Protein AF-A0AA90QNB9-F1 (afdb_monomer_lite)

Radius of gyration: 23.27 Å; chains: 1; bounding box: 8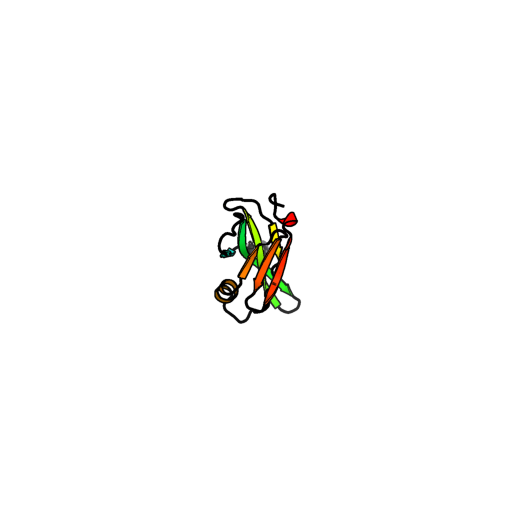8×37×35 Å

Structure (mmCIF, N/CA/C/O backbone):
data_AF-A0AA90QNB9-F1
#
_entry.id   AF-A0AA90QNB9-F1
#
loop_
_atom_site.group_PDB
_atom_site.id
_atom_site.type_symbol
_atom_site.label_atom_id
_atom_site.label_alt_id
_atom_site.label_comp_id
_atom_site.label_asym_id
_atom_site.label_entity_id
_atom_site.label_seq_id
_atom_site.pdbx_PDB_ins_code
_atom_site.Cartn_x
_atom_site.Cartn_y
_atom_site.Cartn_z
_atom_site.occupancy
_atom_site.B_iso_or_equiv
_atom_site.auth_seq_id
_atom_site.auth_comp_id
_atom_site.auth_asym_id
_atom_site.auth_atom_id
_atom_site.pdbx_PDB_model_num
ATOM 1 N N . MET A 1 1 ? 75.273 27.248 4.780 1.00 40.44 1 MET A N 1
ATOM 2 C CA . MET A 1 1 ? 73.984 27.645 4.166 1.00 40.44 1 MET A CA 1
ATOM 3 C C . MET A 1 1 ? 73.205 26.392 3.798 1.00 40.44 1 MET A C 1
ATOM 5 O O . MET A 1 1 ? 73.800 25.437 3.323 1.00 40.44 1 MET A O 1
ATOM 9 N N . MET A 1 2 ? 71.912 26.392 4.125 1.00 43.75 2 MET A N 1
ATOM 10 C CA . MET A 1 2 ? 70.961 25.273 4.073 1.00 43.75 2 MET A CA 1
ATOM 11 C C . MET A 1 2 ? 70.727 24.710 2.665 1.00 43.75 2 MET A C 1
ATOM 13 O O . MET A 1 2 ? 70.849 25.446 1.691 1.00 43.75 2 MET A O 1
ATOM 17 N N . LYS A 1 3 ? 70.222 23.468 2.604 1.00 43.78 3 LYS A N 1
ATOM 18 C CA . LYS A 1 3 ? 68.955 23.118 1.923 1.00 43.78 3 LYS A CA 1
ATOM 19 C C . LYS A 1 3 ? 68.467 21.747 2.426 1.00 43.78 3 LYS A C 1
ATOM 21 O O . LYS A 1 3 ? 69.082 20.724 2.158 1.00 43.78 3 LYS A O 1
ATOM 26 N N . ARG A 1 4 ? 67.392 21.750 3.225 1.00 51.00 4 ARG A N 1
ATOM 27 C CA . ARG A 1 4 ? 66.659 20.547 3.667 1.00 51.00 4 ARG A CA 1
ATOM 28 C C . ARG A 1 4 ? 65.752 20.067 2.521 1.00 51.00 4 ARG A C 1
ATOM 30 O O . ARG A 1 4 ? 65.168 20.931 1.865 1.00 51.00 4 ARG A O 1
ATOM 37 N N . PRO A 1 5 ? 65.588 18.754 2.286 1.00 48.78 5 PRO A N 1
ATOM 38 C CA . PRO A 1 5 ? 64.623 18.264 1.314 1.00 48.78 5 PRO A CA 1
ATOM 39 C C . PRO A 1 5 ? 63.196 18.415 1.855 1.00 48.78 5 PRO A C 1
ATOM 41 O O . PRO A 1 5 ? 62.903 18.132 3.017 1.00 48.78 5 PRO A O 1
ATOM 44 N N . PHE A 1 6 ? 62.328 1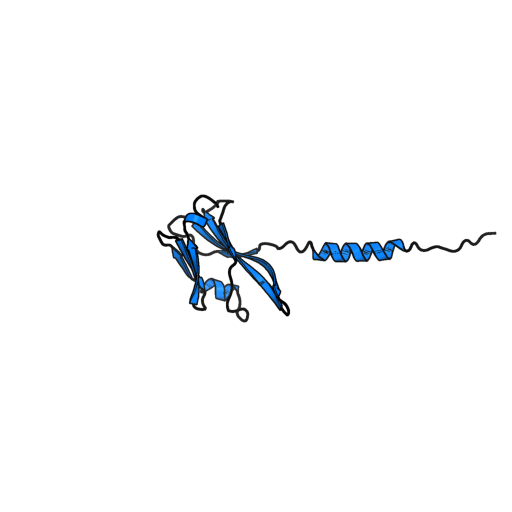8.918 0.986 1.00 46.88 6 PHE A N 1
ATOM 45 C CA . PHE A 1 6 ? 60.920 19.195 1.225 1.00 46.88 6 PHE A CA 1
ATOM 46 C C . PHE A 1 6 ? 60.151 17.863 1.221 1.00 46.88 6 PHE A C 1
ATOM 48 O O . PHE A 1 6 ? 59.871 17.302 0.164 1.00 46.88 6 PHE A O 1
ATOM 55 N N . LEU A 1 7 ? 59.859 17.318 2.403 1.00 48.59 7 LEU A N 1
ATOM 56 C CA . LEU A 1 7 ? 58.934 16.195 2.562 1.00 48.59 7 LEU A CA 1
ATOM 57 C C . LEU A 1 7 ? 57.505 16.729 2.410 1.00 48.59 7 LEU A C 1
ATOM 59 O O . LEU A 1 7 ? 56.954 17.321 3.336 1.00 48.59 7 LEU A O 1
ATOM 63 N N . LEU A 1 8 ? 56.914 16.539 1.230 1.00 53.34 8 LEU A N 1
ATOM 64 C CA . LEU A 1 8 ? 55.466 16.644 1.055 1.00 53.34 8 LEU A CA 1
ATOM 65 C C . LEU A 1 8 ? 54.805 15.542 1.901 1.00 53.34 8 LEU A C 1
ATOM 67 O O . LEU A 1 8 ? 55.194 14.377 1.777 1.00 53.34 8 LEU A O 1
ATOM 71 N N . PRO A 1 9 ? 53.840 15.862 2.777 1.00 49.28 9 PRO A N 1
ATOM 72 C CA . PRO A 1 9 ? 53.245 14.857 3.635 1.00 49.28 9 PRO A CA 1
ATOM 73 C C . PRO A 1 9 ? 52.296 13.984 2.806 1.00 49.28 9 PRO A C 1
ATOM 75 O O . PRO A 1 9 ? 51.305 14.456 2.252 1.00 49.28 9 PRO A O 1
ATOM 78 N N . LEU A 1 10 ? 52.588 12.683 2.772 1.00 47.31 10 LEU A N 1
ATOM 79 C CA . LEU A 1 10 ? 51.788 11.607 2.169 1.00 47.31 10 LEU A CA 1
ATOM 80 C C . LEU A 1 10 ? 50.354 11.491 2.750 1.00 47.31 10 LEU A C 1
ATOM 82 O O . LEU A 1 10 ? 49.588 10.614 2.359 1.00 47.31 10 LEU A O 1
ATOM 86 N N . SER A 1 11 ? 49.986 12.348 3.705 1.00 48.25 11 SER A N 1
ATOM 87 C CA . SER A 1 11 ? 48.723 12.313 4.441 1.00 48.25 11 SER A CA 1
ATOM 88 C C . SER A 1 11 ? 47.536 12.919 3.688 1.00 48.25 11 SER A C 1
ATOM 90 O O . SER A 1 11 ? 46.397 12.618 4.039 1.00 48.25 11 SER A O 1
ATOM 92 N N . SER A 1 12 ? 47.750 13.729 2.642 1.00 48.53 12 SER A N 1
ATOM 93 C CA . SER A 1 12 ? 46.632 14.336 1.898 1.00 48.53 12 SER A CA 1
ATOM 94 C C . SER A 1 12 ? 45.938 13.366 0.936 1.00 48.53 12 SER A C 1
ATOM 96 O O . SER A 1 12 ? 44.748 13.526 0.669 1.00 48.53 12 SER A O 1
ATOM 98 N N . LEU A 1 13 ? 46.632 12.323 0.462 1.00 44.88 13 LEU A N 1
ATOM 99 C CA . LEU A 1 13 ? 46.058 11.362 -0.487 1.00 44.88 13 LEU A CA 1
ATOM 100 C C . LEU A 1 13 ? 45.121 10.344 0.187 1.00 44.88 13 LEU A C 1
ATOM 102 O O . LEU A 1 13 ? 44.134 9.931 -0.416 1.00 44.88 13 LEU A O 1
ATOM 106 N N . LEU A 1 14 ? 45.379 9.976 1.449 1.00 45.31 14 LEU A N 1
ATOM 107 C CA . LEU A 1 14 ? 44.490 9.081 2.207 1.00 45.31 14 LEU A CA 1
ATOM 108 C C . LEU A 1 14 ? 43.213 9.787 2.689 1.00 45.31 14 LEU A C 1
ATOM 110 O O . LEU A 1 14 ? 42.161 9.156 2.790 1.00 45.31 14 LEU A O 1
ATOM 114 N N . ALA A 1 15 ? 43.285 11.094 2.958 1.00 48.41 15 ALA A N 1
ATOM 115 C CA . ALA A 1 15 ? 42.134 11.871 3.413 1.00 48.41 15 ALA A CA 1
ATOM 116 C C . ALA A 1 15 ? 41.068 12.037 2.314 1.00 48.41 15 ALA A C 1
ATOM 118 O O . ALA A 1 15 ? 39.877 11.970 2.606 1.00 48.41 15 ALA A O 1
ATOM 119 N N . GLY A 1 16 ? 41.468 12.176 1.044 1.00 45.53 16 GLY A N 1
ATOM 120 C CA . GLY A 1 16 ? 40.521 12.253 -0.077 1.00 45.53 16 GLY A CA 1
ATOM 121 C C . GLY A 1 16 ? 39.765 10.943 -0.336 1.00 45.53 16 GLY A C 1
ATOM 122 O O . GLY A 1 16 ? 38.595 10.965 -0.713 1.00 45.53 16 GLY A O 1
ATOM 123 N N . LEU A 1 17 ? 40.403 9.798 -0.075 1.00 45.59 17 LEU A N 1
ATOM 124 C CA . LEU A 1 17 ? 39.829 8.479 -0.352 1.00 45.59 17 LEU A CA 1
ATOM 125 C C . LEU A 1 17 ? 38.803 8.054 0.716 1.00 45.59 17 LEU A C 1
ATOM 127 O O . LEU A 1 17 ? 37.800 7.427 0.388 1.00 45.59 17 LEU A O 1
ATOM 131 N N . LEU A 1 18 ? 38.982 8.479 1.972 1.00 45.94 18 LEU A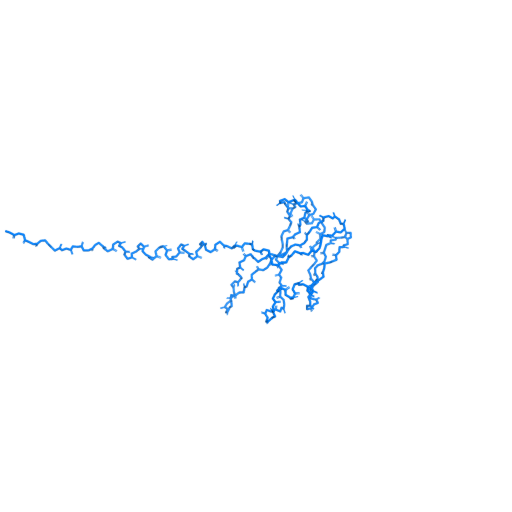 N 1
ATOM 132 C CA . LEU A 1 18 ? 38.006 8.243 3.046 1.00 45.94 18 LEU A CA 1
ATOM 133 C C . LEU A 1 18 ? 36.766 9.146 2.948 1.00 45.94 18 LEU A C 1
ATOM 135 O O . LEU A 1 18 ? 35.664 8.704 3.272 1.00 45.94 18 LEU A O 1
ATOM 139 N N . VAL A 1 19 ? 36.909 10.379 2.449 1.00 49.00 19 VAL A N 1
ATOM 140 C CA . VAL A 1 19 ? 35.759 11.277 2.226 1.00 49.00 19 VAL A CA 1
ATOM 141 C C . VAL A 1 19 ? 34.884 10.774 1.072 1.00 49.00 19 VAL A C 1
ATOM 143 O O . VAL A 1 19 ? 33.659 10.835 1.167 1.00 49.00 19 VAL A O 1
ATOM 146 N N . GLY A 1 20 ? 35.484 10.190 0.027 1.00 42.50 20 GLY A N 1
ATOM 147 C CA . GLY A 1 20 ? 34.743 9.572 -1.077 1.00 42.50 20 GLY A CA 1
ATOM 148 C C . GLY A 1 20 ? 33.899 8.365 -0.652 1.00 42.50 20 GLY A C 1
ATOM 149 O O . GLY A 1 20 ? 32.754 8.244 -1.075 1.00 42.50 20 GLY A O 1
ATOM 150 N N . VAL A 1 21 ? 34.414 7.504 0.233 1.00 45.44 21 VAL A N 1
ATOM 151 C CA . VAL A 1 21 ? 33.674 6.318 0.712 1.00 45.44 21 VAL A CA 1
ATOM 152 C C . VAL A 1 21 ? 32.542 6.704 1.674 1.00 45.44 21 VAL A C 1
ATOM 154 O O . VAL A 1 21 ? 31.468 6.107 1.628 1.00 45.44 21 VAL A O 1
ATOM 157 N N . MET A 1 22 ? 32.724 7.752 2.485 1.00 41.56 22 MET A N 1
ATOM 158 C CA . MET A 1 22 ? 31.668 8.255 3.376 1.00 41.56 22 MET A CA 1
ATOM 159 C C . MET A 1 22 ? 30.557 8.995 2.615 1.00 41.56 22 MET A C 1
ATOM 161 O O . MET A 1 22 ? 29.388 8.870 2.976 1.00 41.56 22 MET A O 1
ATOM 165 N N . ALA A 1 23 ? 30.877 9.707 1.529 1.00 42.03 23 ALA A N 1
ATOM 166 C CA . ALA A 1 23 ? 29.867 10.364 0.694 1.00 42.03 23 ALA A CA 1
ATOM 167 C C . ALA A 1 23 ? 28.918 9.365 -0.000 1.00 42.03 23 ALA A C 1
ATOM 169 O O . ALA A 1 23 ? 27.766 9.700 -0.256 1.00 42.03 23 ALA A O 1
ATOM 170 N N . VAL A 1 24 ? 29.368 8.128 -0.242 1.00 42.66 24 VAL A N 1
ATOM 171 C CA . VAL A 1 24 ? 28.544 7.055 -0.830 1.00 42.66 24 VAL A CA 1
ATOM 172 C C . VAL A 1 24 ? 27.576 6.440 0.193 1.00 42.66 24 VAL A C 1
ATOM 174 O O . VAL A 1 24 ? 26.525 5.935 -0.189 1.00 42.66 24 VAL A O 1
ATOM 177 N N . TRP A 1 25 ? 27.870 6.508 1.496 1.00 37.16 25 TRP A N 1
ATOM 178 C CA . TRP A 1 25 ? 26.976 5.988 2.544 1.00 37.16 25 TRP A CA 1
ATOM 179 C C . TRP A 1 25 ? 25.949 7.012 3.037 1.00 37.16 25 TRP A C 1
ATOM 181 O O . TRP A 1 25 ? 24.882 6.629 3.509 1.00 37.16 25 TRP A O 1
ATOM 191 N N . PHE A 1 26 ? 26.229 8.309 2.874 1.00 35.50 26 PHE A N 1
ATOM 192 C CA . PHE A 1 26 ? 25.276 9.392 3.141 1.00 35.50 26 PHE A CA 1
ATOM 193 C C . PHE A 1 26 ? 24.410 9.769 1.935 1.00 35.50 26 PHE A C 1
ATOM 195 O O . PHE A 1 26 ? 23.706 10.781 1.987 1.00 35.50 26 PHE A O 1
ATOM 202 N N . SER A 1 27 ? 24.329 8.919 0.904 1.00 36.91 27 SER A N 1
ATOM 203 C CA . SER A 1 27 ? 23.075 8.782 0.157 1.00 36.91 27 SER A CA 1
ATOM 204 C C . SER A 1 27 ? 22.034 8.182 1.099 1.00 36.91 27 SER A C 1
ATOM 206 O O . SER A 1 27 ? 21.637 7.027 0.988 1.00 36.91 27 SER A O 1
ATOM 208 N N . VAL A 1 28 ? 21.646 9.002 2.079 1.00 45.50 28 VAL A N 1
ATOM 209 C CA . VAL A 1 28 ? 20.396 8.961 2.809 1.00 45.50 28 VAL A CA 1
ATOM 210 C C . VAL A 1 28 ? 19.375 8.473 1.806 1.00 45.50 28 VAL A C 1
ATOM 212 O O . VAL A 1 28 ? 19.111 9.165 0.823 1.00 45.50 28 VAL A O 1
ATOM 215 N N . SER A 1 29 ? 18.878 7.258 2.018 1.00 49.12 29 SER A N 1
ATOM 216 C CA . SER A 1 29 ? 17.653 6.771 1.410 1.00 49.12 29 SER A CA 1
ATOM 217 C C . SER A 1 29 ? 16.584 7.816 1.692 1.00 49.12 29 SER A C 1
ATOM 219 O O . SER A 1 29 ? 15.943 7.794 2.741 1.00 49.12 29 SER A O 1
ATOM 221 N N . GLN A 1 30 ? 16.478 8.820 0.826 1.00 54.38 30 GLN A N 1
ATOM 222 C CA . GLN A 1 30 ? 15.467 9.843 0.947 1.00 54.38 30 GLN A CA 1
ATOM 223 C C . GLN A 1 30 ? 14.164 9.126 0.657 1.00 54.38 30 GLN A C 1
ATOM 225 O O . GLN A 1 30 ? 13.883 8.783 -0.484 1.00 54.38 30 GLN A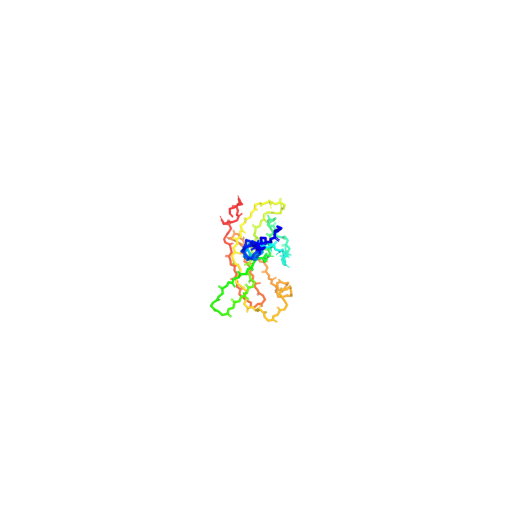 O 1
ATOM 230 N N . THR A 1 31 ? 13.413 8.849 1.717 1.00 64.06 31 THR A N 1
ATOM 231 C CA . THR A 1 31 ? 12.057 8.335 1.623 1.00 64.06 31 THR A CA 1
ATOM 232 C C . THR A 1 31 ? 11.207 9.401 0.945 1.00 64.06 31 THR A C 1
ATOM 234 O O . THR A 1 31 ? 10.770 10.352 1.595 1.00 64.06 31 THR A O 1
ATOM 237 N N . GLN A 1 32 ? 11.024 9.286 -0.367 1.00 70.06 32 GLN A N 1
ATOM 238 C CA . GLN A 1 32 ? 10.240 10.239 -1.145 1.00 70.06 32 GLN A CA 1
ATOM 239 C C . GLN A 1 32 ? 8.839 9.666 -1.388 1.00 70.06 32 GLN A C 1
ATOM 241 O O . GLN A 1 32 ? 8.718 8.523 -1.837 1.00 70.06 32 GLN A O 1
ATOM 246 N N . PRO A 1 33 ? 7.762 10.412 -1.080 1.00 75.06 33 PRO A N 1
ATOM 247 C CA . PRO A 1 33 ? 6.418 9.989 -1.436 1.00 75.06 33 PRO A CA 1
ATOM 248 C C . PRO A 1 33 ? 6.244 10.087 -2.951 1.00 75.06 33 PRO A C 1
ATOM 250 O O . PRO A 1 33 ? 6.323 11.171 -3.524 1.00 75.06 33 PRO A O 1
ATOM 253 N N . VAL A 1 34 ? 5.991 8.949 -3.590 1.00 80.56 34 VAL A N 1
ATOM 254 C CA . VAL A 1 34 ? 5.801 8.852 -5.046 1.00 80.56 34 VAL A CA 1
ATOM 255 C C . VAL A 1 34 ? 4.327 8.975 -5.401 1.00 80.56 34 VAL A C 1
ATOM 257 O O . VAL A 1 34 ? 3.960 9.605 -6.388 1.00 80.56 34 VAL A O 1
ATOM 260 N N . ALA A 1 35 ? 3.461 8.413 -4.560 1.00 78.56 35 ALA A N 1
ATOM 261 C CA . ALA A 1 35 ? 2.022 8.535 -4.705 1.00 78.56 35 ALA A CA 1
ATOM 262 C C . ALA A 1 35 ? 1.344 8.513 -3.335 1.00 78.56 35 ALA A C 1
ATOM 264 O O . ALA A 1 35 ? 1.679 7.701 -2.473 1.00 78.56 35 ALA A O 1
ATOM 265 N N . SER A 1 36 ? 0.351 9.379 -3.158 1.00 73.62 36 SER A N 1
ATOM 266 C CA . SER A 1 36 ? -0.596 9.300 -2.048 1.00 73.62 36 SER A CA 1
ATOM 267 C C . SER A 1 36 ? -1.963 8.998 -2.626 1.00 73.62 36 SER A C 1
ATOM 269 O O . SER A 1 36 ? -2.483 9.760 -3.442 1.00 73.62 36 SER A O 1
ATOM 271 N N . LEU A 1 37 ? -2.523 7.863 -2.228 1.00 78.25 37 LEU A N 1
ATOM 272 C CA . LEU A 1 37 ? -3.827 7.420 -2.697 1.00 78.25 37 LEU A CA 1
ATOM 273 C C . LEU A 1 37 ? -4.920 8.092 -1.846 1.00 78.25 37 LEU A C 1
ATOM 275 O O . LEU A 1 37 ? -4.645 8.524 -0.718 1.00 78.25 37 LEU A O 1
ATOM 279 N N . PRO A 1 38 ? -6.154 8.227 -2.366 1.00 76.31 38 PRO A N 1
ATOM 280 C CA . PRO A 1 38 ? -7.248 8.845 -1.628 1.00 76.31 38 PRO A CA 1
ATOM 281 C C . PRO A 1 38 ? -7.447 8.198 -0.253 1.00 76.31 38 PRO A C 1
ATOM 283 O O . PRO A 1 38 ? -7.284 6.987 -0.093 1.00 76.31 38 PRO A O 1
ATOM 286 N N . ALA A 1 39 ? -7.825 9.007 0.739 1.00 76.88 39 ALA A N 1
ATOM 287 C CA . ALA A 1 39 ? -8.113 8.499 2.074 1.00 76.88 39 ALA A CA 1
ATOM 288 C C . ALA A 1 39 ? -9.261 7.479 2.035 1.00 76.88 39 ALA A C 1
ATOM 290 O O . ALA A 1 39 ? -10.285 7.694 1.381 1.00 76.88 39 ALA A O 1
ATOM 291 N N . LEU A 1 40 ? -9.087 6.378 2.762 1.00 86.81 40 LEU A N 1
ATOM 292 C CA . LEU A 1 40 ? -10.074 5.311 2.868 1.00 86.81 40 LEU A CA 1
ATOM 293 C C . LEU A 1 40 ? -11.213 5.712 3.811 1.00 86.81 40 LEU A C 1
ATOM 295 O O . LEU A 1 40 ? -11.074 6.616 4.639 1.00 86.81 40 LEU A O 1
ATOM 299 N N . LYS A 1 41 ? -12.348 5.007 3.717 1.00 86.06 41 LYS A N 1
ATOM 300 C CA . LYS A 1 41 ? -13.547 5.283 4.534 1.00 86.06 41 LYS A CA 1
ATOM 301 C C . LYS A 1 41 ? -13.263 5.191 6.035 1.00 86.06 41 LYS A C 1
ATOM 303 O O . LYS A 1 41 ? -13.883 5.897 6.822 1.00 86.06 41 LYS A O 1
ATOM 308 N N . SER A 1 42 ? -12.317 4.348 6.427 1.00 85.88 42 SER A N 1
ATOM 309 C CA . SER A 1 42 ? -11.858 4.188 7.807 1.00 85.88 42 SER A CA 1
ATOM 310 C C . SER A 1 42 ? -10.936 5.294 8.330 1.00 85.88 42 SER A C 1
ATOM 312 O O . SER A 1 42 ? -10.566 5.258 9.502 1.00 85.88 42 SER A O 1
ATOM 314 N N . GLY A 1 43 ? -10.535 6.253 7.492 1.00 88.69 43 GLY A N 1
ATOM 315 C CA . GLY A 1 43 ? -9.596 7.315 7.860 1.00 88.69 43 GLY A CA 1
ATOM 316 C C . GLY A 1 43 ? -8.118 6.927 7.753 1.00 88.69 43 GLY A C 1
ATOM 317 O O . GLY A 1 43 ? -7.261 7.746 8.090 1.00 88.69 43 GLY A O 1
ATOM 318 N N . TYR A 1 44 ? -7.807 5.719 7.271 1.00 90.25 44 TYR A N 1
ATOM 319 C CA . TYR A 1 44 ? -6.443 5.346 6.896 1.00 90.25 44 TYR A CA 1
ATOM 320 C C . TYR A 1 44 ? -6.070 5.925 5.527 1.00 90.25 44 TYR A C 1
ATOM 322 O O . TYR A 1 44 ? -6.902 6.055 4.625 1.00 90.25 44 TYR A O 1
ATOM 330 N N . THR A 1 45 ? -4.797 6.2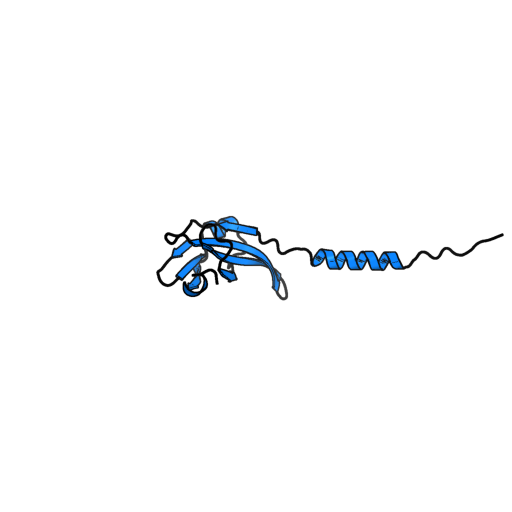52 5.371 1.00 90.62 45 THR A N 1
ATOM 331 C CA . THR A 1 45 ? -4.168 6.680 4.126 1.00 90.62 45 THR A CA 1
ATOM 332 C C . THR A 1 45 ? -3.157 5.639 3.681 1.00 90.62 45 THR A C 1
ATOM 334 O O . THR A 1 45 ? -2.468 5.044 4.511 1.00 90.62 45 THR A O 1
ATOM 337 N N . VAL A 1 46 ? -3.071 5.440 2.368 1.00 91.25 46 VAL A N 1
ATOM 338 C CA . VAL A 1 46 ? -2.081 4.568 1.737 1.00 91.25 46 VAL A CA 1
ATOM 339 C C . VAL A 1 46 ? -1.149 5.444 0.911 1.00 91.25 46 VAL A C 1
ATOM 341 O O . VAL A 1 46 ? -1.582 6.109 -0.033 1.00 91.25 46 VAL A O 1
ATOM 344 N N . SER A 1 47 ? 0.125 5.452 1.280 1.00 90.25 47 SER A N 1
ATOM 345 C CA . SER A 1 47 ? 1.179 6.175 0.572 1.00 90.25 47 SER A CA 1
ATOM 346 C C . SER A 1 47 ? 2.214 5.194 0.050 1.00 90.25 47 SER A C 1
ATOM 348 O O . SER A 1 47 ? 2.523 4.199 0.700 1.00 90.25 47 SER A O 1
ATOM 350 N N . ILE A 1 48 ? 2.761 5.488 -1.120 1.00 90.44 48 ILE A N 1
ATOM 351 C CA . ILE A 1 48 ? 3.844 4.724 -1.725 1.00 90.44 48 ILE A CA 1
ATOM 352 C C . ILE A 1 48 ? 5.108 5.555 -1.609 1.00 90.44 48 ILE A C 1
ATOM 354 O O . ILE A 1 48 ? 5.141 6.718 -2.018 1.00 90.44 48 ILE A O 1
ATOM 358 N N . LEU A 1 49 ? 6.127 4.951 -1.018 1.00 89.12 49 LEU A N 1
ATOM 359 C CA . LEU A 1 49 ? 7.393 5.583 -0.699 1.00 89.12 49 LEU A CA 1
ATOM 360 C C . LEU A 1 49 ? 8.501 4.912 -1.499 1.00 89.12 49 LEU A C 1
ATOM 362 O O . LEU A 1 49 ? 8.590 3.686 -1.506 1.00 89.12 49 LEU A O 1
ATOM 366 N N . GLU A 1 50 ? 9.366 5.699 -2.124 1.00 87.62 50 GLU A N 1
ATOM 367 C CA . GLU A 1 50 ? 10.646 5.214 -2.632 1.00 87.62 50 GLU A CA 1
ATOM 368 C C . GLU A 1 50 ? 11.669 5.302 -1.501 1.00 87.62 50 GLU A C 1
ATOM 370 O O . GLU A 1 50 ? 11.941 6.387 -0.998 1.00 87.62 50 GLU A O 1
ATOM 375 N N . THR A 1 51 ? 12.193 4.166 -1.044 1.00 84.19 51 THR A N 1
ATOM 376 C CA . THR A 1 51 ? 13.012 4.069 0.179 1.00 84.19 51 THR A CA 1
ATOM 377 C C . THR A 1 51 ? 14.482 3.756 -0.108 1.00 84.19 51 THR A C 1
ATOM 379 O O . THR A 1 51 ? 15.201 3.270 0.768 1.00 84.19 51 THR A O 1
ATOM 382 N N . GLY A 1 52 ? 14.937 3.973 -1.341 1.00 82.06 52 GLY A N 1
ATOM 383 C CA . GLY A 1 52 ? 16.311 3.726 -1.781 1.00 82.06 52 GLY A CA 1
ATOM 384 C C . GLY A 1 52 ? 16.390 2.679 -2.884 1.00 82.06 52 GLY A C 1
ATOM 385 O O . GLY A 1 52 ? 15.483 2.570 -3.700 1.00 82.06 52 GLY A O 1
ATOM 386 N N . THR A 1 53 ? 17.466 1.892 -2.897 1.00 79.94 53 THR A N 1
ATOM 387 C CA . THR A 1 53 ? 17.797 0.999 -4.018 1.00 79.94 53 THR A CA 1
ATOM 388 C C . THR A 1 53 ? 17.937 -0.445 -3.551 1.00 79.94 53 THR A C 1
ATOM 390 O O . THR A 1 53 ? 18.656 -0.743 -2.597 1.00 79.94 53 THR A O 1
ATOM 393 N N . LYS A 1 54 ? 17.273 -1.370 -4.241 1.00 74.75 54 LYS A N 1
ATOM 394 C CA . LYS A 1 54 ? 17.494 -2.809 -4.126 1.00 74.75 54 LYS A CA 1
ATOM 395 C C . LYS A 1 54 ? 18.627 -3.214 -5.072 1.00 74.75 54 LYS A C 1
ATOM 397 O O . LYS A 1 54 ? 18.549 -2.983 -6.277 1.00 74.75 54 LYS A O 1
ATOM 402 N N . VAL A 1 55 ? 19.673 -3.822 -4.514 1.00 70.69 55 VAL A N 1
ATOM 403 C CA . VAL A 1 55 ? 20.832 -4.317 -5.270 1.00 70.69 55 VAL A CA 1
ATOM 404 C C . VAL A 1 55 ? 20.643 -5.807 -5.556 1.00 70.69 55 VAL A C 1
ATOM 406 O O . VAL A 1 55 ? 20.507 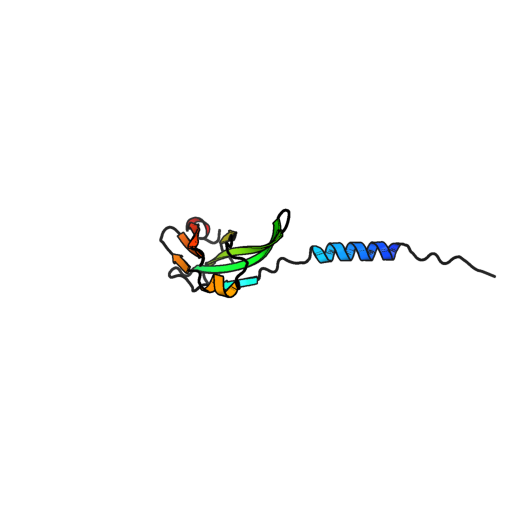-6.609 -4.632 1.00 70.69 55 VAL A O 1
ATOM 409 N N . GLY A 1 56 ? 20.605 -6.172 -6.835 1.00 68.62 56 GLY A N 1
ATOM 410 C CA . GLY A 1 56 ? 20.678 -7.548 -7.324 1.00 68.62 56 GLY A CA 1
ATOM 411 C C . GLY A 1 56 ? 22.035 -7.838 -7.972 1.00 68.62 56 GLY A C 1
ATOM 412 O O . GLY A 1 56 ? 22.830 -6.930 -8.193 1.00 68.62 56 GLY A O 1
ATOM 413 N N . PHE A 1 57 ? 22.292 -9.105 -8.320 1.00 56.56 57 PHE A N 1
ATOM 414 C CA . PHE A 1 57 ? 23.569 -9.542 -8.913 1.00 56.56 57 PHE A CA 1
ATOM 415 C C . PHE A 1 57 ? 23.976 -8.771 -10.188 1.00 56.56 57 PHE A C 1
ATOM 417 O O . PHE A 1 57 ? 25.167 -8.639 -10.446 1.00 56.56 57 PHE A O 1
ATOM 424 N N . PHE A 1 58 ? 23.014 -8.239 -10.956 1.00 69.62 58 PHE A N 1
ATOM 425 C CA . PHE A 1 58 ? 23.268 -7.490 -12.199 1.00 69.62 58 PHE A CA 1
ATOM 426 C C . PHE A 1 58 ? 22.416 -6.220 -12.358 1.00 69.62 58 PHE A C 1
ATOM 428 O O . PHE A 1 58 ? 22.372 -5.645 -13.442 1.00 69.62 58 PHE A O 1
ATOM 435 N N . SER A 1 59 ? 21.708 -5.776 -11.316 1.00 69.81 59 SER A N 1
ATOM 436 C CA . SER A 1 59 ? 20.830 -4.606 -11.422 1.00 69.81 59 SER A CA 1
ATOM 437 C C . SER A 1 59 ? 20.729 -3.824 -10.118 1.00 69.81 59 SER A C 1
ATOM 439 O O . SER A 1 59 ? 20.808 -4.371 -9.018 1.00 69.81 59 SER A O 1
ATOM 441 N N . MET A 1 60 ? 20.540 -2.517 -10.263 1.00 74.56 60 MET A N 1
ATOM 442 C CA . MET A 1 60 ? 20.146 -1.610 -9.194 1.00 74.56 60 MET A CA 1
ATOM 443 C C . MET A 1 60 ? 18.773 -1.066 -9.563 1.00 74.56 60 MET A C 1
ATOM 445 O O . MET A 1 60 ? 18.622 -0.455 -10.618 1.00 74.56 60 MET A O 1
ATOM 449 N N . GLN A 1 61 ? 17.773 -1.335 -8.731 1.00 77.00 61 GLN A N 1
ATOM 450 C CA . GLN A 1 61 ? 16.398 -0.888 -8.959 1.00 77.00 61 GLN A CA 1
ATOM 451 C C . GLN A 1 61 ? 15.894 -0.120 -7.741 1.00 77.00 61 GLN A C 1
ATOM 453 O O . GLN A 1 61 ? 16.256 -0.490 -6.621 1.00 77.00 61 GLN A O 1
ATOM 458 N N . PRO A 1 62 ? 15.053 0.911 -7.912 1.00 80.75 62 PRO A N 1
ATOM 459 C CA . PRO A 1 62 ? 14.430 1.572 -6.778 1.00 80.75 62 PRO A CA 1
ATOM 460 C C . PRO A 1 62 ? 13.609 0.581 -5.938 1.00 80.75 62 PRO A C 1
ATOM 462 O O . PRO A 1 62 ? 12.975 -0.343 -6.456 1.00 80.75 62 PRO A O 1
ATOM 465 N N . ARG A 1 63 ? 13.647 0.752 -4.618 1.00 85.81 63 ARG A N 1
ATOM 466 C CA . ARG A 1 63 ? 12.863 -0.010 -3.645 1.00 85.81 63 ARG A CA 1
ATOM 467 C C . ARG A 1 63 ? 11.655 0.820 -3.249 1.00 85.81 63 ARG A C 1
ATOM 469 O O . ARG A 1 63 ? 11.813 1.934 -2.756 1.00 85.81 63 ARG A O 1
ATOM 476 N N . TYR A 1 64 ? 10.476 0.228 -3.385 1.00 88.31 64 TYR A N 1
ATOM 477 C CA . TYR A 1 64 ? 9.222 0.858 -3.004 1.00 88.31 64 TYR A CA 1
ATOM 478 C C . TYR A 1 64 ? 8.623 0.192 -1.770 1.00 88.31 64 TYR A C 1
ATOM 480 O O . TYR A 1 64 ? 8.746 -1.019 -1.576 1.00 88.31 64 TYR A O 1
ATOM 488 N N . GLN A 1 65 ? 7.954 0.988 -0.943 1.00 91.81 65 GLN A N 1
ATOM 489 C CA . GLN A 1 65 ? 7.193 0.530 0.212 1.00 91.81 65 GLN A CA 1
ATOM 490 C C . GLN A 1 65 ? 5.795 1.130 0.197 1.00 91.81 65 GLN A C 1
ATOM 492 O O . GLN A 1 65 ? 5.608 2.279 -0.198 1.00 91.81 65 GLN A O 1
ATOM 497 N N . ILE A 1 66 ? 4.819 0.362 0.673 1.00 91.94 66 ILE A N 1
ATOM 498 C CA . ILE A 1 66 ? 3.510 0.896 1.041 1.00 91.94 66 ILE A CA 1
ATOM 499 C C . ILE A 1 66 ? 3.542 1.260 2.517 1.00 91.94 66 ILE A C 1
ATOM 501 O O . ILE A 1 66 ? 3.850 0.410 3.347 1.00 91.94 66 ILE A O 1
ATOM 505 N N . LEU A 1 67 ? 3.174 2.500 2.829 1.00 91.94 67 LEU A N 1
ATOM 506 C CA . LEU A 1 67 ? 2.882 2.982 4.171 1.00 91.94 67 LEU A CA 1
ATOM 507 C C . LEU A 1 67 ? 1.367 3.090 4.355 1.00 91.94 67 LEU A C 1
ATOM 509 O O . LEU A 1 67 ? 0.693 3.807 3.614 1.00 91.94 67 LEU A O 1
ATOM 513 N N . ILE A 1 68 ? 0.851 2.412 5.377 1.00 92.56 68 ILE A N 1
ATOM 514 C CA . ILE A 1 68 ? -0.536 2.511 5.831 1.00 92.56 68 ILE A CA 1
ATOM 515 C C . ILE A 1 68 ? -0.543 3.216 7.182 1.00 92.56 68 ILE A C 1
ATOM 517 O O . ILE A 1 68 ? -0.041 2.682 8.171 1.00 92.56 68 ILE A O 1
ATOM 521 N N . SER A 1 69 ? -1.135 4.403 7.244 1.00 91.12 69 SER A N 1
ATOM 522 C CA . SER A 1 69 ? -1.203 5.208 8.468 1.00 91.12 69 SER A CA 1
ATOM 523 C C . SER A 1 69 ? -2.588 5.809 8.660 1.00 91.12 69 SER A C 1
ATOM 525 O O . SER A 1 69 ? -3.349 5.980 7.713 1.00 91.12 69 SER A O 1
ATOM 527 N N . LEU A 1 70 ? -2.945 6.119 9.905 1.00 89.31 70 LEU A N 1
ATOM 528 C CA . LEU A 1 70 ? -4.100 6.976 10.177 1.00 89.31 70 LEU A CA 1
ATOM 529 C C . LEU A 1 70 ? -3.811 8.387 9.658 1.00 89.31 70 LEU A C 1
ATOM 531 O O . LEU A 1 70 ? -2.679 8.866 9.755 1.00 89.31 70 LEU A O 1
ATOM 535 N N . LYS A 1 71 ? -4.833 9.084 9.152 1.00 82.75 71 LYS A N 1
ATOM 536 C CA . LYS A 1 71 ? -4.691 10.483 8.736 1.00 82.75 71 LYS A CA 1
ATOM 537 C C . LYS A 1 71 ? -4.071 11.313 9.869 1.00 82.75 71 LYS A C 1
ATOM 539 O O . LYS A 1 71 ? -4.575 11.304 10.989 1.00 82.75 71 LYS A O 1
ATOM 544 N N . ASN A 1 72 ? -3.002 12.046 9.556 1.00 80.44 72 ASN A N 1
ATOM 545 C CA . ASN A 1 72 ? -2.217 12.860 10.497 1.00 80.44 72 ASN A CA 1
ATOM 546 C C . ASN A 1 72 ? -1.504 12.070 11.616 1.00 80.44 72 ASN A C 1
ATOM 548 O O . ASN A 1 72 ? -1.051 12.672 12.588 1.00 80.44 72 ASN A O 1
ATOM 552 N N . SER A 1 73 ? -1.390 10.745 11.504 1.00 82.50 73 SER A N 1
ATOM 553 C CA . SER A 1 73 ? -0.612 9.931 12.438 1.00 82.50 73 SER A CA 1
ATOM 554 C C . SER A 1 73 ? 0.855 9.873 12.006 1.00 82.50 73 SER A C 1
ATOM 556 O O . SER A 1 73 ? 1.125 9.582 10.839 1.00 82.50 73 SER A O 1
ATOM 558 N N . PRO A 1 74 ? 1.812 10.072 12.931 1.00 78.62 74 PRO A N 1
ATOM 559 C CA . PRO A 1 74 ? 3.222 9.798 12.663 1.00 78.62 74 PRO A CA 1
ATOM 560 C C . PRO A 1 74 ? 3.529 8.290 12.651 1.00 78.62 74 PRO A C 1
ATOM 562 O O . PRO A 1 74 ? 4.598 7.886 12.207 1.00 78.62 74 PRO A O 1
ATOM 565 N N . TYR A 1 75 ? 2.600 7.461 13.141 1.00 80.00 75 TYR A N 1
ATOM 566 C CA . TYR A 1 75 ? 2.720 6.007 13.189 1.00 80.00 75 TYR A CA 1
ATOM 567 C C . TYR A 1 75 ? 1.936 5.348 12.057 1.00 80.00 75 TYR A C 1
ATOM 569 O O . TYR A 1 75 ? 0.807 5.753 11.745 1.00 80.00 75 TYR A O 1
ATOM 577 N N . GLY A 1 76 ? 2.516 4.292 11.497 1.00 86.62 76 GLY A N 1
ATOM 578 C CA . GLY A 1 76 ? 1.915 3.480 10.454 1.00 86.62 76 GLY A CA 1
ATOM 579 C C . GLY A 1 76 ? 2.714 2.210 10.205 1.00 86.62 76 GLY A C 1
ATOM 580 O O . GLY A 1 76 ? 3.839 2.066 10.680 1.00 86.62 76 GLY A O 1
ATOM 581 N N . HIS A 1 77 ? 2.111 1.316 9.438 1.00 91.81 77 HIS A N 1
ATOM 582 C CA . HIS A 1 77 ? 2.719 0.069 9.014 1.00 91.81 77 HIS A CA 1
ATOM 583 C C . HIS A 1 77 ? 3.361 0.255 7.646 1.00 91.81 77 HIS A C 1
ATOM 585 O O . HIS A 1 77 ? 2.675 0.686 6.714 1.00 91.81 77 HIS A O 1
ATOM 591 N N . SER A 1 78 ? 4.639 -0.096 7.505 1.00 91.12 78 SER A N 1
ATOM 592 C CA . SER A 1 78 ? 5.298 -0.155 6.203 1.00 91.12 78 SER A CA 1
ATOM 593 C C . SER A 1 78 ? 5.579 -1.591 5.780 1.00 91.12 78 SER A C 1
ATOM 595 O O . SER A 1 78 ? 5.976 -2.441 6.577 1.00 91.12 78 SER A O 1
ATOM 597 N N . THR A 1 79 ? 5.378 -1.869 4.497 1.00 91.25 79 THR A N 1
ATOM 598 C CA . THR A 1 79 ? 5.708 -3.163 3.901 1.00 91.25 79 THR A CA 1
ATOM 599 C C . THR A 1 79 ? 6.299 -2.971 2.511 1.00 91.25 79 THR A C 1
ATOM 601 O O . THR A 1 79 ? 5.986 -1.996 1.825 1.00 91.25 79 THR A O 1
ATOM 604 N N . ASP A 1 80 ? 7.175 -3.884 2.100 1.00 90.81 80 ASP A N 1
ATOM 605 C CA . ASP A 1 80 ? 7.824 -3.805 0.794 1.00 90.81 80 ASP A CA 1
ATOM 606 C C . ASP A 1 80 ? 6.820 -4.030 -0.338 1.00 90.81 80 ASP A C 1
ATOM 608 O O . ASP A 1 80 ? 6.035 -4.981 -0.332 1.00 90.81 80 ASP A O 1
ATOM 612 N N . LEU A 1 81 ? 6.890 -3.164 -1.347 1.00 89.06 81 LEU A N 1
ATOM 613 C CA . LEU A 1 81 ? 6.094 -3.250 -2.558 1.00 89.06 81 LEU A CA 1
ATOM 614 C C . LEU A 1 81 ? 6.973 -3.721 -3.713 1.00 89.06 81 LEU A C 1
ATOM 616 O O . LEU A 1 81 ? 7.896 -3.031 -4.142 1.00 89.06 81 LEU A O 1
ATOM 620 N N . SER A 1 82 ? 6.659 -4.900 -4.241 1.00 87.19 82 SER A N 1
ATOM 621 C CA . SER A 1 82 ? 7.259 -5.373 -5.489 1.00 87.19 82 SER A CA 1
ATOM 622 C C . SER A 1 82 ? 6.491 -4.781 -6.665 1.00 87.19 82 SER A C 1
ATOM 624 O O . SER A 1 82 ? 5.290 -5.019 -6.778 1.00 87.19 82 SER A O 1
ATOM 626 N N . LEU A 1 83 ? 7.163 -4.011 -7.521 1.00 84.31 83 LEU A N 1
ATOM 627 C CA . LEU A 1 83 ? 6.588 -3.490 -8.762 1.00 84.31 83 LEU A CA 1
ATOM 628 C C . LEU A 1 83 ? 6.921 -4.423 -9.928 1.00 84.31 83 LEU A C 1
ATOM 630 O O . LEU A 1 83 ? 8.008 -4.996 -9.980 1.00 84.31 83 LEU A O 1
ATOM 634 N N . TYR A 1 84 ? 5.969 -4.576 -10.847 1.00 76.38 84 TYR A N 1
ATOM 635 C CA . TYR A 1 84 ? 6.041 -5.548 -11.946 1.00 76.38 84 TYR A CA 1
ATOM 636 C C . TYR A 1 84 ? 6.074 -4.905 -13.337 1.00 76.38 84 TYR A C 1
ATOM 638 O O . TYR A 1 84 ? 5.870 -5.584 -14.339 1.00 76.38 84 TYR A O 1
ATOM 646 N N . ASN A 1 85 ? 6.352 -3.604 -13.409 1.00 72.19 85 ASN A N 1
ATOM 647 C CA . ASN A 1 85 ? 6.582 -2.887 -14.656 1.00 72.19 85 ASN A CA 1
ATOM 648 C C . ASN A 1 85 ? 7.558 -1.741 -14.369 1.00 72.19 85 ASN A C 1
ATOM 650 O O . ASN A 1 85 ? 7.176 -0.823 -13.663 1.00 72.19 85 ASN A O 1
ATOM 654 N N . PHE A 1 86 ? 8.806 -1.817 -14.838 1.00 67.56 86 PHE A N 1
ATOM 655 C CA . PHE A 1 86 ? 9.826 -0.774 -14.614 1.00 67.56 86 PHE A CA 1
ATOM 656 C C . PHE A 1 86 ? 10.093 0.079 -15.861 1.00 67.56 86 PHE A C 1
ATOM 658 O O . PHE A 1 86 ? 10.830 1.058 -15.778 1.00 67.56 86 PHE A O 1
ATOM 665 N N . ASP A 1 87 ? 9.496 -0.283 -16.999 1.00 70.12 87 ASP A N 1
ATOM 666 C CA . ASP A 1 87 ? 9.719 0.387 -18.284 1.00 70.12 87 ASP A CA 1
ATOM 667 C C . ASP A 1 87 ? 8.742 1.557 -18.507 1.00 70.12 87 ASP A C 1
ATOM 669 O O . ASP A 1 87 ? 8.920 2.372 -19.413 1.00 70.12 87 ASP A O 1
ATOM 673 N N . GLU A 1 88 ? 7.699 1.652 -17.678 1.00 69.31 88 GLU A N 1
ATOM 674 C CA . GLU A 1 88 ? 6.690 2.708 -17.717 1.00 69.31 88 GLU A CA 1
ATOM 675 C C . GLU A 1 88 ? 6.985 3.824 -16.700 1.00 69.31 88 GLU A C 1
ATOM 677 O O . GLU A 1 88 ? 7.677 3.628 -15.703 1.00 69.31 88 GLU A O 1
ATOM 682 N N . ASP A 1 89 ? 6.431 5.016 -16.932 1.00 82.88 89 ASP A N 1
ATOM 683 C CA . ASP A 1 89 ? 6.437 6.103 -15.950 1.00 82.88 89 ASP A CA 1
ATOM 684 C C . ASP A 1 89 ? 5.762 5.642 -14.645 1.00 82.88 89 ASP A C 1
ATOM 686 O O . ASP A 1 89 ? 4.548 5.415 -14.596 1.00 82.88 89 ASP A O 1
ATOM 690 N N . MET A 1 90 ? 6.553 5.522 -13.574 1.00 81.31 90 MET A N 1
ATOM 691 C CA . MET A 1 90 ? 6.095 5.051 -12.261 1.00 81.31 90 MET A CA 1
ATOM 692 C C . MET A 1 90 ? 4.967 5.887 -11.683 1.00 81.31 90 MET A C 1
ATOM 694 O O . MET A 1 90 ? 4.056 5.337 -11.065 1.00 81.31 90 MET A O 1
ATOM 698 N N . SER A 1 91 ? 4.957 7.193 -11.935 1.00 80.38 91 SER A N 1
ATOM 699 C CA . SER A 1 91 ? 3.876 8.054 -11.457 1.00 80.38 91 SER A CA 1
ATOM 700 C C . SER A 1 91 ? 2.554 7.656 -12.109 1.00 80.38 91 SER A C 1
ATOM 702 O O . SER A 1 91 ? 1.535 7.528 -11.431 1.00 80.38 91 SER A O 1
ATOM 704 N N . ARG A 1 92 ? 2.576 7.388 -13.420 1.00 83.81 92 ARG A N 1
ATOM 705 C CA . ARG A 1 92 ? 1.400 6.943 -14.177 1.00 83.81 92 ARG A CA 1
ATOM 706 C C . ARG A 1 92 ? 0.956 5.542 -13.765 1.00 83.81 92 ARG A C 1
ATOM 708 O O . ARG A 1 92 ? -0.230 5.333 -13.520 1.00 83.81 92 ARG A O 1
ATOM 715 N N . TYR A 1 93 ? 1.897 4.609 -13.645 1.00 87.19 93 TYR A N 1
ATOM 716 C CA . TYR A 1 93 ? 1.617 3.232 -13.240 1.00 87.19 93 TYR A CA 1
ATOM 717 C C . TYR A 1 93 ? 0.934 3.168 -11.861 1.00 87.19 93 TYR A C 1
ATOM 719 O O . TYR A 1 93 ? -0.059 2.462 -11.661 1.00 87.19 93 TYR A O 1
ATOM 727 N N . LEU A 1 94 ? 1.417 3.965 -10.904 1.00 86.25 94 LEU A N 1
ATOM 728 C CA . LEU A 1 94 ? 0.833 4.038 -9.566 1.00 86.25 94 LEU A CA 1
ATOM 729 C C . LEU A 1 94 ? -0.522 4.763 -9.548 1.00 86.25 94 LEU A C 1
ATOM 731 O O . LEU A 1 94 ? -1.401 4.359 -8.792 1.00 86.25 94 LEU A O 1
ATOM 735 N N . GLN A 1 95 ? -0.737 5.771 -10.401 1.00 85.75 95 GLN A N 1
ATOM 736 C CA . GLN A 1 95 ? -2.044 6.436 -10.545 1.00 85.75 95 GLN A CA 1
ATOM 737 C C . GLN A 1 95 ? -3.142 5.509 -11.085 1.00 85.75 95 GLN A C 1
ATOM 739 O O . GLN A 1 95 ? -4.315 5.706 -10.778 1.00 85.75 95 GLN A O 1
ATOM 744 N N . GLN A 1 96 ? -2.772 4.503 -11.877 1.00 88.69 96 GLN A N 1
ATOM 745 C CA . GLN A 1 96 ? -3.691 3.480 -12.386 1.00 88.69 96 GLN A CA 1
ATOM 746 C C . GLN A 1 96 ? -3.947 2.346 -11.382 1.00 88.69 96 GLN A C 1
ATOM 748 O O . GLN A 1 96 ? -4.782 1.476 -11.628 1.00 88.69 96 GLN A O 1
ATOM 753 N N . SER A 1 97 ? -3.229 2.337 -10.259 1.00 90.38 97 SER A N 1
ATOM 754 C CA . SER A 1 97 ? -3.399 1.332 -9.214 1.00 90.38 97 SER A CA 1
ATOM 755 C C . SER A 1 97 ? -4.600 1.661 -8.322 1.00 90.38 97 SER A C 1
ATOM 757 O O . SER A 1 97 ? -4.966 2.820 -8.126 1.00 90.38 97 SER A O 1
ATOM 759 N N . ILE A 1 98 ? -5.224 0.628 -7.759 1.00 92.38 98 ILE A N 1
ATOM 760 C CA . ILE A 1 98 ? -6.469 0.734 -6.992 1.00 92.38 98 ILE A CA 1
ATOM 761 C C . ILE A 1 98 ? -6.230 0.257 -5.561 1.00 92.38 98 ILE A C 1
ATOM 763 O O . ILE A 1 98 ? -5.603 -0.775 -5.332 1.00 92.38 98 ILE A O 1
ATOM 767 N N . VAL A 1 99 ? -6.786 0.985 -4.592 1.00 93.50 99 VAL A N 1
ATOM 768 C CA . VAL A 1 99 ? -6.849 0.549 -3.193 1.00 93.50 99 VAL A CA 1
ATOM 769 C C . VAL A 1 99 ? -8.282 0.191 -2.854 1.00 93.50 99 VAL A C 1
ATOM 771 O O . VAL A 1 99 ? -9.195 0.992 -3.054 1.00 93.50 99 VAL A O 1
ATOM 774 N N . THR A 1 100 ? -8.472 -0.995 -2.292 1.00 94.31 100 THR A N 1
ATOM 775 C CA . THR A 1 100 ? -9.751 -1.412 -1.721 1.00 94.31 100 THR A CA 1
ATOM 776 C C . THR A 1 100 ? -9.583 -1.743 -0.247 1.00 94.31 100 THR A C 1
ATOM 778 O O . THR A 1 100 ? -8.558 -2.270 0.185 1.00 94.31 100 THR A O 1
ATOM 781 N N . GLU A 1 101 ? -10.599 -1.404 0.537 1.00 94.44 101 GLU A N 1
ATOM 782 C CA . GLU A 1 101 ? -10.651 -1.687 1.965 1.00 94.44 101 GLU A CA 1
ATOM 783 C C . GLU A 1 101 ? -11.760 -2.697 2.255 1.00 94.44 101 GLU A C 1
ATOM 785 O O . GLU A 1 101 ? -12.886 -2.551 1.774 1.00 94.44 101 GLU A O 1
ATOM 790 N N . SER A 1 102 ? -11.447 -3.683 3.093 1.00 94.44 102 SER A N 1
ATOM 791 C CA . SER A 1 102 ? -12.406 -4.620 3.667 1.00 94.44 102 SER A CA 1
ATOM 792 C C . SER A 1 102 ? -12.345 -4.600 5.200 1.00 94.44 102 SER A C 1
ATOM 794 O O . SER A 1 102 ? -11.564 -3.881 5.831 1.00 94.44 102 SER A O 1
ATOM 796 N N . THR A 1 103 ? -13.189 -5.406 5.839 1.00 93.69 103 THR A N 1
ATOM 797 C CA . THR A 1 103 ? -13.106 -5.646 7.286 1.00 93.69 103 THR A CA 1
ATOM 798 C C . THR A 1 103 ? -11.800 -6.342 7.676 1.00 93.69 103 THR A C 1
ATOM 800 O O . THR A 1 103 ? -11.291 -6.104 8.771 1.00 93.69 103 THR A O 1
ATOM 803 N N . GLU A 1 104 ? -11.233 -7.146 6.778 1.00 95.81 104 GLU A N 1
ATOM 804 C CA . GLU A 1 104 ? -10.051 -7.977 7.017 1.00 95.81 104 GLU A CA 1
ATOM 805 C C . GLU A 1 104 ? -8.731 -7.245 6.774 1.00 95.81 104 GLU A C 1
ATOM 807 O O . GLU A 1 104 ? -7.719 -7.608 7.378 1.00 95.81 104 GLU A O 1
ATOM 812 N N . GLY A 1 105 ? -8.716 -6.216 5.923 1.00 94.94 105 GLY A N 1
ATOM 813 C CA . GLY A 1 105 ? -7.490 -5.508 5.570 1.00 94.94 105 GLY A CA 1
ATOM 814 C C . GLY A 1 105 ? -7.629 -4.540 4.401 1.00 94.94 105 GLY A C 1
ATOM 815 O O . GLY A 1 105 ? -8.731 -4.187 3.975 1.00 94.94 105 GLY A O 1
ATOM 816 N N . ILE A 1 106 ? -6.479 -4.127 3.878 1.00 95.06 106 ILE A N 1
ATOM 817 C CA . ILE A 1 106 ? -6.356 -3.271 2.698 1.00 95.06 106 ILE A CA 1
ATOM 818 C C . ILE A 1 106 ? -5.710 -4.082 1.581 1.00 95.06 106 ILE A C 1
ATOM 820 O O . ILE A 1 106 ? -4.691 -4.738 1.794 1.00 95.06 106 ILE A O 1
ATOM 824 N N . THR A 1 107 ? -6.289 -4.008 0.387 1.00 96.00 107 THR A N 1
ATOM 825 C CA . THR A 1 107 ? -5.717 -4.595 -0.827 1.00 96.00 107 THR A CA 1
ATOM 826 C C . THR A 1 107 ? -5.289 -3.480 -1.763 1.00 96.00 107 THR A C 1
ATOM 828 O O . THR A 1 107 ? -6.105 -2.647 -2.160 1.00 96.00 107 THR A O 1
ATOM 831 N N . PHE A 1 108 ? -4.012 -3.483 -2.126 1.00 94.62 108 PHE A N 1
ATOM 832 C CA . PHE A 1 108 ? -3.460 -2.663 -3.192 1.00 94.62 108 PHE A CA 1
ATOM 833 C C . PHE A 1 108 ? -3.338 -3.505 -4.461 1.00 94.62 108 PHE A C 1
ATOM 835 O O . PHE A 1 108 ? -2.648 -4.523 -4.459 1.00 94.62 108 PHE A O 1
ATOM 842 N N . THR A 1 109 ? -3.989 -3.075 -5.535 1.00 93.88 109 THR A N 1
ATOM 843 C CA . THR A 1 109 ? -3.962 -3.730 -6.845 1.00 93.88 109 THR A CA 1
ATOM 844 C C . THR A 1 109 ? -3.228 -2.834 -7.826 1.00 93.88 109 THR A C 1
ATOM 846 O O . THR A 1 109 ? -3.672 -1.724 -8.113 1.00 93.88 109 THR A O 1
ATOM 849 N N . GLN A 1 110 ? -2.105 -3.315 -8.341 1.00 92.44 110 GLN A N 1
ATOM 850 C CA . GLN A 1 110 ? -1.317 -2.617 -9.348 1.00 92.44 110 GLN A CA 1
ATOM 851 C C . GLN A 1 110 ? -2.021 -2.603 -10.707 1.00 92.44 110 GLN A C 1
ATOM 853 O O . GLN A 1 110 ? -2.831 -3.484 -10.993 1.00 92.44 110 GLN A O 1
ATOM 858 N N . ALA A 1 111 ? -1.636 -1.676 -11.588 1.00 89.88 111 ALA A N 1
ATOM 859 C CA . ALA A 1 111 ? -2.133 -1.631 -12.967 1.00 89.88 111 ALA A CA 1
ATOM 860 C C . ALA A 1 111 ? -1.870 -2.936 -13.749 1.00 89.88 111 ALA A C 1
ATOM 862 O O . ALA A 1 111 ? -2.675 -3.334 -14.585 1.00 89.88 111 ALA A O 1
ATOM 863 N N . SER A 1 112 ? -0.788 -3.655 -13.424 1.00 90.19 112 SER A N 1
ATOM 864 C CA . SER A 1 112 ? -0.493 -4.987 -13.982 1.00 90.19 112 SER A CA 1
ATOM 865 C C . SER A 1 112 ? -1.413 -6.112 -13.480 1.00 90.19 112 SER A C 1
ATOM 867 O O . SER A 1 112 ? -1.295 -7.243 -13.941 1.00 90.19 112 SER A O 1
ATOM 869 N N . GLY A 1 113 ? -2.291 -5.841 -12.510 1.00 90.56 113 GLY A N 1
ATOM 870 C CA . GLY A 1 113 ? -3.165 -6.825 -11.866 1.00 90.56 113 GLY A CA 1
ATOM 871 C C . GLY A 1 113 ? -2.563 -7.515 -10.637 1.00 90.56 113 GLY A C 1
ATOM 872 O O . GLY A 1 113 ? -3.280 -8.219 -9.930 1.00 90.56 113 GLY A O 1
ATOM 873 N N . HIS A 1 114 ? -1.280 -7.299 -10.331 1.00 92.94 114 HIS A N 1
ATOM 874 C CA . HIS A 1 114 ? -0.655 -7.850 -9.126 1.00 92.94 114 HIS A CA 1
ATOM 875 C C . HIS A 1 114 ? -1.213 -7.199 -7.860 1.00 92.94 114 HIS A C 1
ATOM 877 O O . HIS A 1 114 ? -1.348 -5.977 -7.783 1.00 92.94 114 HIS A O 1
ATOM 883 N N . THR A 1 115 ? -1.484 -8.014 -6.843 1.00 94.38 115 THR A N 1
ATOM 884 C CA . THR A 1 115 ? -2.108 -7.560 -5.598 1.00 94.38 115 THR A CA 1
ATOM 885 C C . THR A 1 115 ? -1.197 -7.740 -4.396 1.00 94.38 115 THR A C 1
ATOM 887 O O . THR A 1 115 ? -0.578 -8.790 -4.231 1.00 94.38 115 THR A O 1
ATOM 890 N N . LEU A 1 116 ? -1.205 -6.756 -3.502 1.00 94.50 116 LEU A N 1
ATOM 891 C CA . LEU A 1 116 ? -0.640 -6.841 -2.163 1.00 94.50 116 LEU A CA 1
ATOM 892 C C . LEU A 1 116 ? -1.765 -6.661 -1.142 1.00 94.50 116 LEU A C 1
ATOM 894 O O . LEU A 1 116 ? -2.393 -5.604 -1.080 1.00 94.50 116 LEU A O 1
ATOM 898 N N . PHE A 1 117 ? -2.009 -7.695 -0.341 1.00 96.06 117 PHE A N 1
ATOM 899 C CA . PHE A 1 117 ? -2.951 -7.642 0.772 1.00 96.06 117 PHE A CA 1
ATOM 900 C C . PHE A 1 117 ? -2.208 -7.413 2.086 1.00 96.06 117 PHE A C 1
ATOM 902 O O . PHE A 1 117 ? -1.293 -8.164 2.426 1.00 96.06 117 PHE A O 1
ATOM 909 N N . VAL A 1 118 ? -2.639 -6.405 2.843 1.00 94.88 118 VAL A N 1
ATOM 910 C CA . VAL A 1 118 ? -2.140 -6.124 4.189 1.00 94.88 118 VAL A CA 1
ATOM 911 C C . VAL A 1 118 ? -3.265 -6.374 5.198 1.00 94.88 118 VAL A C 1
ATOM 913 O O . VAL A 1 118 ? -4.270 -5.657 5.182 1.00 94.88 118 VAL A O 1
ATOM 916 N N . PRO A 1 119 ? -3.121 -7.365 6.099 1.00 95.06 119 PRO A N 1
ATOM 917 C CA . PRO A 1 119 ? -4.118 -7.650 7.123 1.00 95.06 119 PRO A CA 1
ATOM 918 C C . PRO A 1 119 ? -4.311 -6.482 8.091 1.00 95.06 119 PRO A C 1
ATOM 920 O O . PRO A 1 119 ? -3.348 -5.895 8.583 1.00 95.06 119 PRO A O 1
ATOM 923 N N . ARG A 1 120 ? -5.560 -6.225 8.482 1.00 92.75 120 ARG A N 1
ATOM 924 C CA . ARG A 1 120 ? -5.945 -5.128 9.381 1.00 92.75 120 ARG A CA 1
ATOM 925 C C . ARG A 1 120 ? -5.179 -5.113 10.697 1.00 92.75 120 ARG A C 1
ATOM 927 O O . ARG A 1 120 ? -4.755 -4.063 11.171 1.00 92.75 120 ARG A O 1
ATOM 934 N N . ARG A 1 121 ? -4.948 -6.295 11.265 1.00 92.25 121 ARG A N 1
ATOM 935 C CA . ARG A 1 121 ? -4.191 -6.486 12.513 1.00 92.25 121 ARG A CA 1
ATOM 936 C C . ARG A 1 121 ? -2.735 -6.002 12.459 1.00 92.25 121 ARG A C 1
ATOM 938 O O . ARG A 1 121 ? -2.114 -5.926 13.513 1.00 92.25 121 ARG A O 1
ATOM 945 N N . TRP A 1 122 ? -2.180 -5.750 11.273 1.00 91.50 122 TRP A N 1
ATOM 946 C CA . TRP A 1 122 ? -0.797 -5.296 11.126 1.00 91.50 122 TRP A CA 1
ATOM 947 C C . TRP A 1 122 ? -0.656 -3.787 11.259 1.00 91.50 122 TRP A C 1
ATOM 949 O O . TRP A 1 122 ? 0.352 -3.355 11.782 1.00 91.50 122 TRP A O 1
ATOM 959 N N . TYR A 1 123 ? -1.667 -3.004 10.872 1.00 90.19 123 TYR A N 1
ATOM 960 C CA . TYR A 1 123 ? -1.588 -1.537 10.888 1.00 90.19 123 TYR A CA 1
ATOM 961 C C . TYR A 1 123 ? -2.526 -0.865 11.896 1.00 90.19 123 TYR A C 1
ATOM 963 O O . TYR A 1 123 ? -2.345 0.306 12.239 1.00 90.19 123 TYR A O 1
ATOM 971 N N . VAL A 1 124 ? -3.530 -1.583 12.410 1.00 86.94 124 VAL A N 1
ATOM 972 C CA . VAL A 1 124 ? -4.384 -1.056 13.479 1.00 86.94 124 VAL A CA 1
ATOM 973 C C . VAL A 1 124 ? -3.574 -0.887 14.764 1.00 86.94 124 VAL A C 1
ATOM 975 O O . VAL A 1 124 ? -2.970 -1.832 15.266 1.00 86.94 124 VAL A O 1
ATOM 978 N N . GLY A 1 125 ? -3.599 0.330 15.310 1.00 76.81 125 GLY A N 1
ATOM 979 C CA . GLY A 1 125 ? -2.853 0.694 16.517 1.00 76.81 125 GLY A CA 1
ATOM 980 C C . GLY A 1 125 ? -1.414 1.158 16.266 1.00 76.81 125 GLY A C 1
ATOM 981 O O . GLY A 1 125 ? -0.694 1.357 17.237 1.00 76.81 125 GLY A O 1
ATOM 982 N N . GLY A 1 126 ? -1.006 1.350 15.002 1.00 63.47 126 GLY A N 1
ATOM 983 C CA . GLY A 1 126 ? 0.301 1.921 14.646 1.00 63.47 126 GLY A CA 1
ATOM 984 C C . GLY A 1 126 ? 1.478 0.953 14.796 1.00 63.47 126 GLY A C 1
ATOM 985 O O . GLY A 1 126 ? 2.542 1.372 15.245 1.00 63.47 126 GLY A O 1
ATOM 986 N N . ARG A 1 127 ? 1.260 -0.329 14.481 1.00 55.91 127 ARG A N 1
ATOM 987 C CA . ARG A 1 127 ? 2.266 -1.400 14.540 1.00 55.91 127 ARG A CA 1
ATOM 988 C C . ARG A 1 127 ? 2.987 -1.618 13.212 1.00 55.91 127 ARG A C 1
ATOM 990 O O . ARG A 1 127 ? 2.418 -1.280 12.153 1.00 55.91 127 ARG A O 1
#

pLDDT: mean 75.44, std 18.62, range [35.5, 96.06]

Foldseek 3Di:
DDDDDDDDDPPVVVVVVVVVVVVVVPPQQPFDFLDKDDQDPVQKTKTKTFRAWDDDPPDTDTWIWIWIAHVVDPFTDIDTDDDDDPPDDPSVQQVCWDWDDDPQFIWIATPVRDIDTDGPVRTVPRD

Sequence (127 aa):
MMKRPFLLPLSSLLAGLLVGVMAVWFSVSQTQPVASLPALKSGYTVSILETGTKVGFFSMQPRYQILISLKNSPYGHSTDLSLYNFDEDMSRYLQQSIVTESTEGITFTQASGHTLFVPRRWYVGGR

Secondary structure (DSSP, 8-state):
---------THHHHHHHHHHHHHHH------EEEEEPPPPTTSEEEEEEEEEEEE-SS-EEEEEEEEEEETT-S-EEEEEE--S--SS-HHHHHHT-EEEE-SSEEEEE-TTS-EEEEEHHHHTT--